Protein AF-A0A920USQ5-F1 (afdb_monomer_lite)

Sequence (140 aa):
MRGPRAPLIVVTMRSSASGEVAPLARLGAATGGTVGQGSHGGGSSAELHNTLIVRGPSFKSDYRSKIPSGNIDIAPTILHLFDIPVPGHFDGRVLTEALQHTDIETVNNSHSLMYESRKSKTGAVTKAQYLHAEYMCQFG

Secondary structure (DSSP, 8-state):
--STT--S----PPP----SPTTSS---TTTTPPTTS-------HHHH-------STTB-TT----S---GGGHHHHHHHHTTPPPPTT------GGGB--------------------------EEEEETTEEEEE---

Structure (mmCIF, N/CA/C/O backbone):
data_AF-A0A920USQ5-F1
#
_entry.id   AF-A0A920USQ5-F1
#
loop_
_atom_site.group_PDB
_atom_site.id
_atom_site.type_symbol
_atom_site.label_atom_id
_atom_site.label_alt_id
_atom_site.label_comp_id
_atom_site.label_asym_id
_atom_site.label_entity_id
_atom_site.label_seq_id
_atom_site.pdbx_PDB_ins_code
_atom_site.Cartn_x
_atom_site.Cartn_y
_atom_site.Cartn_z
_atom_site.occupancy
_atom_site.B_iso_or_equiv
_atom_site.auth_seq_id
_atom_site.auth_comp_id
_atom_site.auth_asym_id
_atom_site.auth_atom_id
_atom_site.pdbx_PDB_model_num
ATOM 1 N N . MET A 1 1 ? -1.269 -12.336 -12.416 1.00 59.50 1 MET A N 1
ATOM 2 C CA . MET A 1 1 ? -1.884 -11.471 -13.446 1.00 59.50 1 MET A CA 1
ATOM 3 C C . MET A 1 1 ? -2.640 -12.353 -14.424 1.00 59.50 1 MET A C 1
ATOM 5 O O . MET A 1 1 ? -2.026 -13.215 -15.038 1.00 59.50 1 MET A O 1
ATOM 9 N N . ARG A 1 2 ? -3.961 -12.201 -14.525 1.00 73.00 2 ARG A N 1
ATOM 10 C CA . ARG A 1 2 ? -4.774 -12.817 -15.583 1.00 73.00 2 ARG A CA 1
ATOM 11 C C . ARG A 1 2 ? -5.716 -11.745 -16.111 1.00 73.00 2 ARG A C 1
ATOM 13 O O . ARG A 1 2 ? -6.226 -10.949 -15.333 1.00 73.00 2 ARG A O 1
ATOM 20 N N . GLY A 1 3 ? -5.903 -11.700 -17.419 1.00 86.12 3 GLY A N 1
ATOM 21 C CA . GLY A 1 3 ? -6.795 -10.745 -18.061 1.00 86.12 3 GLY A CA 1
ATOM 22 C C . GLY A 1 3 ? -6.453 -10.588 -19.538 1.00 86.12 3 GLY A C 1
ATOM 23 O O . GLY A 1 3 ? -5.327 -10.890 -19.930 1.00 86.12 3 GLY A O 1
ATOM 24 N N . PRO A 1 4 ? -7.387 -10.080 -20.355 1.00 92.19 4 PRO A N 1
ATOM 25 C CA . PRO A 1 4 ? -7.201 -9.956 -21.804 1.00 92.19 4 PRO A CA 1
ATOM 26 C C . PRO A 1 4 ? -6.044 -9.022 -22.195 1.00 92.19 4 PRO A C 1
ATOM 28 O O . PRO A 1 4 ? -5.585 -9.052 -23.329 1.00 92.19 4 PRO A O 1
ATOM 31 N N . ARG A 1 5 ? -5.565 -8.194 -21.256 1.00 91.75 5 ARG A N 1
ATOM 32 C CA . ARG A 1 5 ? -4.438 -7.266 -21.435 1.00 91.75 5 ARG A CA 1
ATOM 33 C C . ARG A 1 5 ? -3.180 -7.675 -20.662 1.00 91.75 5 ARG A C 1
ATOM 35 O O . ARG A 1 5 ? -2.235 -6.895 -20.599 1.00 91.75 5 ARG A O 1
ATOM 42 N N . ALA A 1 6 ? -3.176 -8.842 -20.014 1.00 91.50 6 ALA A N 1
ATOM 43 C CA . ALA A 1 6 ? -1.993 -9.310 -19.304 1.00 91.50 6 ALA A CA 1
ATOM 44 C C . ALA A 1 6 ? -0.903 -9.679 -20.329 1.00 91.50 6 ALA A C 1
ATOM 46 O O . ALA A 1 6 ? -1.201 -10.390 -21.291 1.00 91.50 6 ALA A O 1
ATOM 47 N N . PRO A 1 7 ? 0.343 -9.212 -20.154 1.00 88.38 7 PRO A N 1
ATOM 48 C CA . PRO A 1 7 ? 1.421 -9.568 -21.065 1.00 88.38 7 PRO A CA 1
ATOM 49 C C . PRO A 1 7 ? 1.764 -11.059 -20.940 1.00 88.38 7 PRO A C 1
ATOM 51 O O . PRO A 1 7 ? 1.676 -11.636 -19.856 1.00 88.38 7 PRO A O 1
ATOM 54 N N . LEU A 1 8 ? 2.202 -11.670 -22.044 1.00 91.56 8 LEU A N 1
ATOM 55 C CA . LEU A 1 8 ? 2.714 -13.047 -22.039 1.00 91.56 8 LEU A CA 1
ATOM 56 C C . LEU A 1 8 ? 4.069 -13.152 -21.330 1.00 91.56 8 LEU A C 1
ATOM 58 O O . LEU A 1 8 ? 4.368 -14.162 -20.701 1.00 91.56 8 LEU A O 1
ATOM 62 N N . ILE A 1 9 ? 4.886 -12.105 -21.437 1.00 89.81 9 ILE A N 1
ATOM 63 C CA . ILE A 1 9 ? 6.220 -12.027 -20.847 1.00 89.81 9 ILE A CA 1
ATOM 64 C C . ILE A 1 9 ? 6.335 -10.688 -20.124 1.00 89.81 9 ILE A C 1
ATOM 66 O O . ILE A 1 9 ? 6.016 -9.642 -20.687 1.00 89.81 9 ILE A O 1
ATOM 70 N N . VAL A 1 10 ? 6.812 -10.727 -18.883 1.00 86.31 10 VAL A N 1
ATOM 71 C CA . VAL A 1 10 ? 7.146 -9.540 -18.090 1.00 86.31 10 VAL A CA 1
ATOM 72 C C . VAL A 1 10 ? 8.646 -9.550 -17.839 1.00 86.31 10 VAL A C 1
ATOM 74 O O . VAL A 1 10 ? 9.188 -10.553 -17.382 1.00 86.31 10 VAL A O 1
ATOM 77 N N . VAL A 1 11 ? 9.310 -8.429 -18.116 1.00 83.94 11 VAL A N 1
ATOM 78 C CA . VAL A 1 11 ? 10.735 -8.230 -17.833 1.00 83.94 11 VAL A CA 1
ATOM 79 C C . VAL A 1 11 ? 10.870 -7.096 -16.828 1.00 83.94 11 VAL A C 1
ATOM 81 O O . VAL A 1 11 ? 10.272 -6.03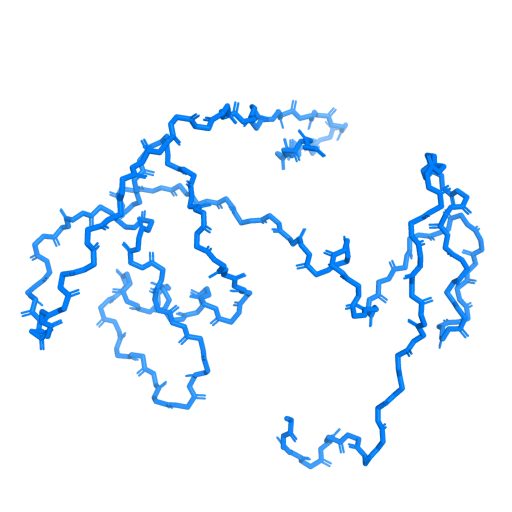7 -16.995 1.00 83.94 11 VAL A O 1
ATOM 84 N N . THR A 1 12 ? 11.673 -7.309 -15.789 1.00 79.31 12 THR A N 1
ATOM 85 C CA . THR A 1 12 ? 12.081 -6.253 -14.861 1.00 79.31 12 THR A CA 1
ATOM 86 C C . THR A 1 12 ? 13.600 -6.184 -14.832 1.00 79.31 12 THR A C 1
ATOM 88 O O . THR A 1 12 ? 14.277 -7.214 -14.829 1.00 79.31 12 THR A O 1
ATOM 91 N N . MET A 1 13 ? 14.144 -4.970 -14.864 1.00 77.88 13 MET A N 1
ATOM 92 C CA . MET A 1 13 ? 15.587 -4.769 -14.805 1.00 77.88 13 MET A CA 1
ATOM 93 C C . MET A 1 13 ? 16.064 -4.866 -13.360 1.00 77.88 13 MET A C 1
ATOM 95 O O . MET A 1 13 ? 15.366 -4.475 -12.422 1.00 77.88 13 MET A O 1
ATOM 99 N N . ARG A 1 14 ? 17.282 -5.379 -13.170 1.00 76.38 14 ARG A N 1
ATOM 100 C CA . ARG A 1 14 ? 17.918 -5.409 -11.852 1.00 76.38 14 ARG A CA 1
ATOM 101 C C . ARG A 1 14 ? 18.085 -3.974 -11.346 1.00 76.38 14 ARG A C 1
ATOM 103 O O . ARG A 1 14 ? 18.750 -3.170 -11.987 1.00 76.38 14 ARG A O 1
ATOM 110 N N . SER A 1 15 ? 17.545 -3.687 -10.165 1.00 70.81 15 SER A N 1
ATOM 111 C CA . SER A 1 15 ? 17.868 -2.472 -9.415 1.00 70.81 15 SER A CA 1
ATOM 112 C C . SER A 1 15 ? 18.926 -2.797 -8.364 1.00 70.81 15 SER A C 1
ATOM 114 O O . SER A 1 15 ? 18.775 -3.754 -7.608 1.00 70.81 15 SER A O 1
ATOM 116 N N . SER A 1 16 ? 19.955 -1.962 -8.264 1.00 68.25 16 SER A N 1
ATOM 117 C CA . SER A 1 16 ? 20.916 -1.943 -7.156 1.00 68.25 16 SER A CA 1
ATOM 118 C C . SER A 1 16 ? 20.873 -0.578 -6.476 1.00 68.25 16 SER A C 1
ATOM 120 O O . SER A 1 16 ? 20.733 0.441 -7.151 1.00 68.25 16 SER A O 1
ATOM 122 N N . ALA A 1 17 ? 20.970 -0.547 -5.147 1.00 64.75 17 ALA A N 1
ATOM 123 C CA . ALA A 1 17 ? 21.172 0.708 -4.431 1.00 64.75 17 ALA A CA 1
ATOM 124 C C . ALA A 1 17 ? 22.579 1.225 -4.759 1.00 64.75 17 ALA A C 1
ATOM 126 O O . ALA A 1 17 ? 23.549 0.497 -4.565 1.00 64.75 17 ALA A O 1
ATOM 127 N N . SER A 1 18 ? 22.691 2.444 -5.283 1.00 59.31 18 SER A N 1
ATOM 128 C CA . SER A 1 18 ? 23.992 3.052 -5.585 1.00 59.31 18 SER A CA 1
ATOM 129 C C . SER A 1 18 ? 24.677 3.633 -4.347 1.00 59.31 18 SER A C 1
ATOM 131 O O . SER A 1 18 ? 25.867 3.894 -4.402 1.00 59.31 18 SER A O 1
ATOM 133 N N . GLY A 1 19 ? 23.944 3.869 -3.250 1.00 56.91 19 GLY A N 1
ATOM 134 C CA . GLY A 1 19 ? 24.451 4.600 -2.077 1.00 56.91 19 GLY A CA 1
ATOM 135 C C . GLY A 1 19 ? 24.580 6.116 -2.291 1.00 56.91 19 GLY A C 1
ATOM 136 O O . GLY A 1 19 ? 24.742 6.853 -1.327 1.00 56.91 19 GLY A O 1
ATOM 137 N N . GLU A 1 20 ? 24.441 6.578 -3.534 1.00 54.81 20 GLU A N 1
ATOM 138 C CA . GLU A 1 20 ? 24.479 7.986 -3.928 1.00 54.81 20 GLU A CA 1
ATOM 139 C C . GLU A 1 20 ? 23.139 8.688 -3.666 1.00 54.81 20 GLU A C 1
ATOM 141 O O . GLU A 1 20 ? 22.066 8.136 -3.935 1.00 54.81 20 GLU A O 1
ATOM 146 N N . VAL A 1 21 ? 23.195 9.936 -3.191 1.00 51.09 21 VAL A N 1
ATOM 147 C CA . VAL A 1 21 ? 22.019 10.813 -3.071 1.00 51.09 21 VAL A CA 1
ATOM 148 C C . VAL A 1 21 ? 21.409 11.073 -4.457 1.00 51.09 21 VAL A C 1
ATOM 150 O O . VAL A 1 21 ? 22.112 11.398 -5.414 1.00 51.09 21 VAL A O 1
ATOM 153 N N . ALA A 1 22 ? 20.084 10.931 -4.580 1.00 50.88 22 ALA A N 1
ATOM 154 C CA . ALA A 1 22 ? 19.346 11.328 -5.785 1.00 50.88 22 ALA A CA 1
ATOM 155 C C . ALA A 1 22 ? 19.664 12.806 -6.125 1.00 50.88 22 ALA A C 1
ATOM 157 O O . ALA A 1 22 ? 19.720 13.618 -5.201 1.00 50.88 22 ALA A O 1
ATOM 158 N N . PRO A 1 23 ? 19.919 13.169 -7.403 1.00 45.03 23 PRO A N 1
ATOM 159 C CA . PRO A 1 23 ? 19.177 12.717 -8.584 1.00 45.03 23 PRO A CA 1
ATOM 160 C C . PRO A 1 23 ? 19.973 11.845 -9.574 1.00 45.03 23 PRO A C 1
ATOM 162 O O . PRO A 1 23 ? 19.455 11.505 -10.634 1.00 45.03 23 PRO A O 1
ATOM 165 N N . LEU A 1 24 ? 21.218 11.465 -9.262 1.00 44.41 24 LEU A N 1
ATOM 166 C CA . LEU A 1 24 ? 22.069 10.687 -10.183 1.00 44.41 24 LEU A CA 1
ATOM 167 C C . LEU A 1 24 ? 21.795 9.169 -10.164 1.00 44.41 24 LEU A C 1
ATOM 169 O O . LEU A 1 24 ? 22.370 8.414 -10.946 1.00 44.41 24 LEU A O 1
ATOM 173 N N . ALA A 1 25 ? 20.890 8.700 -9.307 1.00 48.38 25 ALA A N 1
ATOM 174 C CA . ALA A 1 25 ? 20.633 7.284 -9.087 1.00 48.38 25 ALA A CA 1
ATOM 175 C C . ALA A 1 25 ? 19.348 6.810 -9.790 1.00 48.38 25 ALA A C 1
ATOM 177 O O . ALA A 1 25 ? 18.290 6.770 -9.164 1.00 48.38 25 ALA A O 1
ATOM 178 N N . ARG A 1 26 ? 19.475 6.438 -11.077 1.00 51.16 26 ARG A N 1
ATOM 179 C CA . ARG A 1 26 ? 18.746 5.379 -11.828 1.00 51.16 26 ARG A CA 1
ATOM 180 C C . ARG A 1 26 ? 18.525 5.799 -13.283 1.00 51.16 26 ARG A C 1
ATOM 182 O O . ARG A 1 26 ? 17.608 6.547 -13.598 1.00 51.16 26 ARG A O 1
ATOM 189 N N . LEU A 1 27 ? 19.329 5.251 -14.193 1.00 52.16 27 LEU A N 1
ATOM 190 C CA . LEU A 1 27 ? 18.990 5.253 -15.613 1.00 52.16 27 LEU A CA 1
ATOM 191 C C . LEU A 1 27 ? 17.829 4.265 -15.807 1.00 52.16 27 LEU A C 1
ATOM 193 O O . LEU A 1 27 ? 18.001 3.056 -15.641 1.00 52.16 27 LEU A O 1
ATOM 197 N N . GLY A 1 28 ? 16.632 4.770 -16.105 1.00 55.56 28 GLY A N 1
ATOM 198 C CA . GLY A 1 28 ? 15.478 3.940 -16.441 1.00 55.56 28 GLY A CA 1
ATOM 199 C C . GLY A 1 28 ? 15.683 3.272 -17.798 1.00 55.56 28 GLY A C 1
ATOM 200 O O . GLY A 1 28 ? 15.214 3.779 -18.811 1.00 55.56 28 GLY A O 1
ATOM 201 N N . ALA A 1 29 ? 16.377 2.130 -17.831 1.00 59.41 29 ALA A N 1
ATOM 202 C CA . ALA A 1 29 ? 16.674 1.410 -19.076 1.00 59.41 29 ALA A CA 1
ATOM 203 C C . ALA A 1 29 ? 15.410 0.976 -19.844 1.00 59.41 29 ALA A C 1
ATOM 205 O O . ALA A 1 29 ? 15.469 0.732 -21.044 1.00 59.41 29 ALA A O 1
ATOM 206 N N . ALA A 1 30 ? 14.270 0.874 -19.154 1.00 61.72 30 ALA A N 1
ATOM 207 C CA . ALA A 1 30 ? 13.025 0.363 -19.715 1.00 61.72 30 ALA A CA 1
ATOM 208 C C . ALA A 1 30 ? 12.093 1.440 -20.302 1.00 61.72 30 ALA A C 1
ATOM 210 O O . ALA A 1 30 ? 11.207 1.092 -21.075 1.00 61.72 30 ALA A O 1
ATOM 211 N N . THR A 1 31 ? 12.242 2.720 -19.936 1.00 60.88 31 THR A N 1
ATOM 212 C CA . THR A 1 31 ? 11.194 3.737 -20.179 1.00 60.88 31 THR A CA 1
ATOM 213 C C . THR A 1 31 ? 11.648 4.959 -20.976 1.00 60.88 31 THR A C 1
ATOM 215 O O . THR A 1 31 ? 10.878 5.902 -21.117 1.00 60.88 31 THR A O 1
ATOM 218 N N . GLY A 1 32 ? 12.864 4.965 -21.535 1.00 64.50 32 GLY A N 1
ATOM 219 C CA . GLY A 1 32 ? 13.343 6.082 -22.365 1.00 64.50 32 GLY A CA 1
ATOM 220 C C . GLY A 1 32 ? 13.391 7.432 -21.630 1.00 64.50 32 GLY A C 1
ATOM 221 O O . GLY A 1 32 ? 13.351 8.479 -22.270 1.00 64.50 32 GLY A O 1
ATOM 222 N N . GLY A 1 33 ? 13.429 7.410 -20.292 1.00 66.62 33 GLY A N 1
ATOM 223 C CA . GLY A 1 33 ? 13.422 8.608 -19.456 1.00 66.62 33 GLY A CA 1
ATOM 224 C C . GLY A 1 33 ? 14.703 9.433 -19.590 1.00 66.62 33 GLY A C 1
ATOM 225 O O . GLY A 1 33 ? 15.776 8.911 -19.898 1.00 66.62 33 GLY A O 1
ATOM 226 N N . THR A 1 34 ? 14.597 10.734 -19.332 1.00 67.25 34 THR A N 1
ATOM 227 C CA . THR A 1 34 ? 15.741 11.650 -19.310 1.00 67.25 34 THR A CA 1
ATOM 228 C C . THR A 1 34 ? 16.451 11.610 -17.956 1.00 67.25 34 THR A C 1
ATOM 230 O O . THR A 1 34 ? 15.828 11.477 -16.901 1.00 67.25 34 THR A O 1
ATOM 233 N N . VAL A 1 35 ? 17.782 11.720 -17.972 1.00 67.88 35 VAL A N 1
ATOM 234 C CA . VAL A 1 35 ? 18.593 11.754 -16.745 1.00 67.88 35 VAL A CA 1
ATOM 235 C C . VAL A 1 35 ? 18.183 12.947 -15.878 1.00 67.88 35 VAL A C 1
ATOM 237 O O . VAL A 1 35 ? 17.965 14.047 -16.383 1.00 67.88 35 VAL A O 1
ATOM 240 N N . GLY A 1 36 ? 18.086 12.721 -14.567 1.00 67.88 36 GLY A N 1
ATOM 241 C CA . GLY A 1 36 ? 17.667 13.733 -13.596 1.00 67.88 36 GLY A CA 1
ATOM 242 C C . GLY A 1 36 ? 16.151 13.853 -13.422 1.00 67.88 36 GLY A C 1
ATOM 243 O O . GLY A 1 36 ? 15.711 14.615 -12.565 1.00 67.88 36 GLY A O 1
ATOM 244 N N . GLN A 1 37 ? 15.353 13.095 -14.182 1.00 70.44 37 GLN A N 1
ATOM 245 C CA . GLN A 1 37 ? 13.919 12.948 -13.934 1.00 70.44 37 GLN A CA 1
ATOM 246 C C . GLN A 1 37 ? 13.628 11.718 -13.075 1.00 70.44 37 GLN A C 1
ATOM 248 O O . GLN A 1 37 ? 14.336 10.710 -13.126 1.00 70.44 37 GLN A O 1
ATOM 253 N N . GLY A 1 38 ? 12.560 11.799 -12.282 1.00 71.62 38 GLY A N 1
ATOM 254 C CA . GLY A 1 38 ? 12.059 10.653 -11.533 1.00 71.62 38 GLY A CA 1
ATOM 255 C C . GLY A 1 38 ? 11.539 9.562 -12.472 1.00 71.62 38 GLY A C 1
ATOM 256 O O . GLY A 1 38 ? 10.911 9.848 -13.489 1.00 71.62 38 GLY A O 1
ATOM 257 N N . SER A 1 39 ? 11.771 8.303 -12.110 1.00 74.38 39 SER A N 1
ATOM 258 C CA . SER A 1 39 ? 11.212 7.133 -12.791 1.00 74.38 39 SER A CA 1
ATOM 259 C C . SER A 1 39 ? 10.661 6.157 -11.755 1.00 74.38 39 SER A C 1
ATOM 261 O O . SER A 1 39 ? 11.138 6.122 -10.621 1.00 74.38 39 SER A O 1
ATOM 263 N N . HIS A 1 40 ? 9.674 5.355 -12.151 1.00 79.50 40 HIS A N 1
ATOM 264 C CA . HIS A 1 40 ? 9.075 4.309 -11.322 1.00 79.50 40 HIS A CA 1
ATOM 265 C C . HIS A 1 40 ? 8.589 3.138 -12.204 1.00 79.50 40 HIS A C 1
ATOM 267 O O . HIS A 1 40 ? 8.762 3.174 -13.424 1.00 79.50 40 HIS A O 1
ATOM 273 N N . GLY A 1 41 ? 7.987 2.104 -11.610 1.00 77.75 41 GLY A N 1
ATOM 274 C CA . GLY A 1 41 ? 7.522 0.892 -12.297 1.00 77.75 41 GLY A CA 1
ATOM 275 C C . GLY A 1 41 ? 8.484 -0.300 -12.222 1.00 77.75 41 GLY A C 1
ATOM 276 O O . GLY A 1 41 ? 8.197 -1.358 -12.783 1.00 77.75 41 GLY A O 1
ATOM 277 N N . GLY A 1 42 ? 9.614 -0.158 -11.529 1.00 79.38 42 GLY A N 1
ATOM 278 C CA . GLY A 1 42 ? 10.509 -1.256 -11.191 1.00 79.38 42 GLY A CA 1
ATOM 279 C C . GLY A 1 42 ? 9.985 -2.102 -10.026 1.00 79.38 42 GLY A C 1
ATOM 280 O O . GLY A 1 42 ? 9.200 -1.656 -9.193 1.00 79.38 42 GLY A O 1
ATOM 281 N N . GLY A 1 43 ? 10.452 -3.350 -9.944 1.00 78.56 43 GLY A N 1
ATOM 282 C CA . GLY A 1 43 ? 10.072 -4.296 -8.885 1.00 78.56 43 GLY A CA 1
ATOM 283 C C . GLY A 1 43 ? 10.948 -4.233 -7.630 1.00 78.56 43 GLY A C 1
ATOM 284 O O . GLY A 1 43 ? 10.989 -5.195 -6.867 1.00 78.56 43 GLY A O 1
ATOM 285 N N . SER A 1 44 ? 11.727 -3.163 -7.439 1.00 79.81 44 SER A N 1
ATOM 286 C CA . SER A 1 44 ? 12.674 -3.079 -6.322 1.00 79.81 44 SER A CA 1
ATOM 287 C C . SER A 1 44 ? 11.974 -2.743 -5.004 1.00 79.81 44 SER A C 1
ATOM 289 O O . SER A 1 44 ? 10.993 -2.004 -4.991 1.00 79.81 44 SER A O 1
ATOM 291 N N . SER A 1 45 ? 12.506 -3.217 -3.869 1.00 78.19 45 SER A N 1
ATOM 292 C CA . SER A 1 45 ? 11.939 -2.866 -2.556 1.00 78.19 45 SER A CA 1
ATOM 293 C C . SER A 1 45 ? 11.931 -1.355 -2.323 1.00 78.19 45 SER A C 1
ATOM 295 O O . SER A 1 45 ? 10.999 -0.857 -1.718 1.00 78.19 45 SER A O 1
ATOM 297 N N . ALA A 1 46 ? 12.932 -0.621 -2.814 1.00 76.44 46 ALA A N 1
ATOM 298 C CA . ALA A 1 46 ? 12.982 0.834 -2.678 1.00 76.44 46 ALA A CA 1
ATOM 299 C C . ALA A 1 46 ? 11.873 1.552 -3.469 1.00 76.44 46 ALA A C 1
ATOM 301 O O . ALA A 1 46 ? 11.504 2.663 -3.119 1.00 76.44 46 ALA A O 1
ATOM 302 N N . GLU A 1 47 ? 11.365 0.931 -4.533 1.00 79.88 47 GLU A N 1
ATOM 303 C CA . GLU A 1 47 ? 10.262 1.460 -5.336 1.00 79.88 47 GLU A CA 1
ATOM 304 C C . GLU A 1 47 ? 8.897 1.030 -4.793 1.00 79.88 47 GLU A C 1
ATOM 306 O O . GLU A 1 47 ? 7.955 1.809 -4.795 1.00 79.88 47 GLU A O 1
ATOM 311 N N . LEU A 1 48 ? 8.776 -0.205 -4.308 1.00 84.56 48 LEU A N 1
ATOM 312 C CA . LEU A 1 48 ? 7.503 -0.736 -3.817 1.00 84.56 48 LEU A CA 1
ATOM 313 C C . LEU A 1 48 ? 7.170 -0.293 -2.381 1.00 84.56 48 LEU A C 1
ATOM 315 O O . LEU A 1 48 ? 6.014 -0.396 -1.967 1.00 84.56 48 LEU A O 1
ATOM 319 N N . HIS A 1 49 ? 8.158 0.177 -1.610 1.00 86.44 49 HIS A N 1
ATOM 320 C CA . HIS A 1 49 ? 7.983 0.582 -0.212 1.00 86.44 49 HIS A CA 1
ATOM 321 C C . HIS A 1 49 ? 7.336 1.969 -0.097 1.00 86.44 49 HIS A C 1
ATOM 323 O O . HIS A 1 49 ? 7.993 2.978 0.154 1.00 86.44 49 HIS A O 1
ATOM 329 N N . ASN A 1 50 ? 6.020 1.999 -0.290 1.00 87.19 50 ASN A N 1
ATOM 330 C CA . ASN A 1 50 ? 5.199 3.197 -0.163 1.00 87.19 50 ASN A CA 1
ATOM 331 C C . ASN A 1 50 ? 4.820 3.489 1.295 1.00 87.19 50 ASN A C 1
ATOM 333 O O . ASN A 1 50 ? 4.850 2.615 2.160 1.00 87.19 50 ASN A O 1
ATOM 337 N N . THR A 1 51 ? 4.417 4.733 1.554 1.00 90.12 51 THR A N 1
ATOM 338 C CA . THR A 1 51 ? 3.922 5.171 2.864 1.00 90.12 51 THR A CA 1
ATOM 339 C C . THR A 1 51 ? 2.401 5.305 2.832 1.00 90.12 51 THR A C 1
ATOM 341 O O . THR A 1 51 ? 1.865 6.034 2.001 1.00 90.12 51 THR A O 1
ATOM 344 N N . LEU A 1 52 ? 1.711 4.649 3.769 1.00 92.94 52 LEU A N 1
ATOM 345 C CA . LEU A 1 52 ? 0.289 4.856 4.045 1.00 92.94 52 LEU A CA 1
ATOM 346 C C . LEU A 1 52 ? 0.140 5.554 5.401 1.00 92.94 52 LEU A C 1
ATOM 348 O O . LEU A 1 52 ? 0.607 5.044 6.418 1.00 92.94 52 LEU A O 1
ATOM 352 N N . ILE A 1 53 ? -0.532 6.705 5.416 1.00 93.94 53 ILE A N 1
ATOM 353 C CA . ILE A 1 53 ? -0.895 7.432 6.637 1.00 93.94 53 ILE A CA 1
ATOM 354 C C . ILE A 1 53 ? -2.416 7.497 6.696 1.00 93.94 53 ILE A C 1
ATOM 356 O O . ILE A 1 53 ? -3.061 7.949 5.753 1.00 93.94 53 ILE A O 1
ATOM 360 N N . VAL A 1 54 ? -2.979 7.061 7.818 1.00 91.19 54 VAL A N 1
ATOM 361 C CA . VAL A 1 54 ? -4.421 7.081 8.075 1.00 91.19 54 VAL A CA 1
ATOM 362 C C . VAL A 1 54 ? -4.704 7.871 9.345 1.00 91.19 54 VAL A C 1
ATOM 364 O O . VAL A 1 54 ? -3.924 7.845 10.298 1.00 91.19 54 VAL A O 1
ATOM 367 N N . ARG A 1 55 ? -5.820 8.601 9.359 1.00 92.00 55 ARG A N 1
ATOM 368 C CA . ARG A 1 55 ? -6.273 9.364 10.524 1.00 92.00 55 ARG A CA 1
ATOM 369 C C . ARG A 1 55 ? -7.791 9.417 10.545 1.00 92.00 55 ARG A C 1
ATOM 371 O O . ARG A 1 55 ? -8.410 9.817 9.566 1.00 92.00 55 ARG A O 1
ATOM 378 N N . GLY A 1 56 ? -8.374 9.068 11.682 1.00 90.44 56 GLY A N 1
ATOM 379 C CA . GLY A 1 56 ? -9.815 9.106 11.893 1.00 90.44 56 GLY A CA 1
ATOM 380 C C . GLY A 1 56 ? -10.207 8.376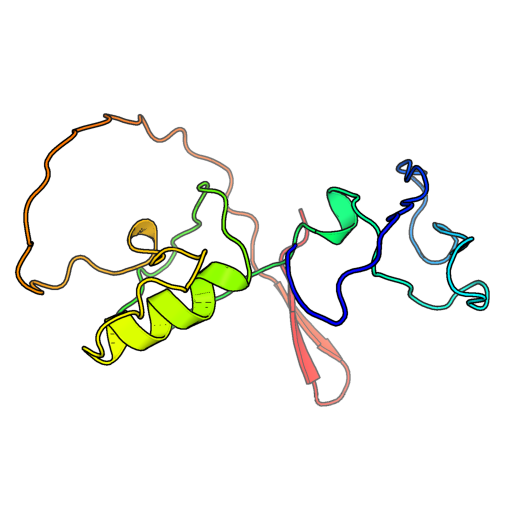 13.176 1.00 90.44 56 GLY A C 1
ATOM 381 O O . GLY A 1 56 ? -9.360 7.704 13.765 1.00 90.44 56 GLY A O 1
ATOM 382 N N . PRO A 1 57 ? -11.473 8.494 13.605 1.00 91.88 57 PRO A N 1
ATOM 383 C CA . PRO A 1 57 ? -11.962 7.880 14.840 1.00 91.88 57 PRO A CA 1
ATOM 384 C C . PRO A 1 57 ? -11.902 6.347 14.817 1.00 91.88 57 PRO A C 1
ATOM 386 O O . PRO A 1 57 ? -11.805 5.736 15.868 1.00 91.88 57 PRO A O 1
ATOM 389 N N . SER A 1 58 ? -11.906 5.723 13.638 1.00 94.12 58 SER A N 1
ATOM 390 C CA . SER A 1 58 ? -11.830 4.264 13.498 1.00 94.12 58 SER A CA 1
ATOM 391 C C . SER A 1 58 ? -10.402 3.712 13.545 1.00 94.12 58 SER A C 1
ATOM 393 O O . SER A 1 58 ? -10.222 2.501 13.627 1.00 94.12 58 SER A O 1
ATOM 395 N N . PHE A 1 59 ? -9.371 4.563 13.482 1.00 95.31 59 PHE A N 1
ATOM 396 C CA . PHE A 1 59 ? -7.965 4.144 13.444 1.00 95.31 59 PHE A CA 1
ATOM 397 C C . PHE A 1 59 ? -7.270 4.390 14.780 1.00 95.31 59 PHE A C 1
ATOM 399 O O . PHE A 1 59 ? -7.543 5.381 15.459 1.00 95.31 59 PHE A O 1
ATOM 406 N N . LYS A 1 60 ? -6.343 3.506 15.157 1.00 94.00 60 LYS A N 1
ATOM 407 C CA . LYS A 1 60 ? -5.496 3.696 16.342 1.00 94.00 60 LYS A CA 1
ATOM 408 C C . LYS A 1 60 ? -4.651 4.964 16.191 1.00 94.00 60 LYS A C 1
ATOM 410 O O . LYS A 1 60 ? -4.042 5.194 15.147 1.00 94.00 60 LYS A O 1
ATOM 415 N N . SER A 1 61 ? -4.574 5.765 17.249 1.00 90.81 61 SER A N 1
ATOM 416 C CA . SER A 1 61 ? -3.642 6.893 17.337 1.00 90.81 61 SER A CA 1
ATOM 417 C C . SER A 1 61 ? -2.233 6.420 17.694 1.00 90.81 61 SER A C 1
ATOM 419 O O . SER A 1 61 ? -2.090 5.452 18.435 1.00 90.81 61 SER A O 1
ATOM 421 N N . ASP A 1 62 ? -1.209 7.131 17.211 1.00 89.56 62 ASP A N 1
ATOM 422 C CA . ASP A 1 62 ? 0.213 6.856 17.500 1.00 89.56 62 ASP A CA 1
ATOM 423 C C . ASP A 1 62 ? 0.625 5.388 17.260 1.00 89.56 62 ASP A C 1
ATOM 425 O O . ASP A 1 62 ? 1.409 4.782 17.989 1.00 89.56 62 ASP A O 1
ATOM 429 N N . TYR A 1 63 ? 0.048 4.783 16.219 1.00 91.19 63 TYR A N 1
ATOM 430 C CA . TYR A 1 63 ? 0.284 3.393 15.864 1.00 91.19 63 TYR A CA 1
ATOM 431 C C . TYR A 1 63 ? 1.036 3.287 14.539 1.00 91.19 63 TYR A C 1
ATOM 433 O O . TYR A 1 63 ? 0.616 3.828 13.517 1.00 91.19 63 TYR A O 1
ATOM 441 N N . ARG A 1 64 ? 2.134 2.525 14.546 1.00 92.25 64 ARG A N 1
ATOM 442 C CA . ARG A 1 64 ? 2.884 2.149 13.343 1.00 92.25 64 ARG A CA 1
ATOM 443 C C . ARG A 1 64 ? 2.796 0.641 13.146 1.00 92.25 64 ARG A C 1
ATOM 445 O O . ARG A 1 64 ? 3.383 -0.117 13.922 1.00 92.25 64 ARG A O 1
ATOM 452 N N . SER A 1 65 ? 2.094 0.211 12.098 1.00 92.38 65 SER A N 1
ATOM 453 C CA . SER A 1 65 ? 2.054 -1.205 11.728 1.00 92.38 65 SER A CA 1
ATOM 454 C C . SER A 1 65 ? 3.437 -1.677 11.275 1.00 92.38 65 SER A C 1
ATOM 456 O O . SER A 1 65 ? 4.141 -0.980 10.544 1.00 92.38 65 SER A O 1
ATOM 458 N N . LYS A 1 66 ? 3.826 -2.873 11.722 1.00 91.81 66 LYS A N 1
ATOM 459 C CA . LYS A 1 66 ? 4.984 -3.619 11.200 1.00 91.81 66 LYS A CA 1
ATOM 460 C C . LYS A 1 66 ? 4.557 -4.735 10.241 1.00 91.81 66 LYS A C 1
ATOM 462 O O . LYS A 1 66 ? 5.413 -5.458 9.738 1.00 91.81 66 LYS A O 1
ATOM 467 N N . ILE A 1 67 ? 3.251 -4.907 10.031 1.00 93.69 67 ILE A N 1
ATOM 468 C CA . ILE A 1 67 ? 2.707 -5.930 9.144 1.00 93.69 67 ILE A CA 1
ATOM 469 C C . ILE A 1 67 ? 2.791 -5.398 7.708 1.00 93.69 67 ILE A C 1
ATOM 471 O O . ILE A 1 67 ? 2.372 -4.261 7.466 1.00 93.69 67 ILE A O 1
ATOM 475 N N . PRO A 1 68 ? 3.325 -6.179 6.751 1.00 92.31 68 PRO A N 1
ATOM 476 C CA . PRO A 1 68 ? 3.289 -5.802 5.347 1.00 92.31 68 PRO A CA 1
ATOM 477 C C . PRO A 1 68 ? 1.860 -5.485 4.890 1.00 92.31 68 PRO A C 1
ATOM 479 O O . PRO A 1 68 ? 0.906 -6.206 5.204 1.00 92.31 68 PRO A O 1
ATOM 482 N N . SER A 1 69 ? 1.735 -4.391 4.149 1.00 94.25 69 SER A N 1
ATOM 483 C CA . SER A 1 69 ? 0.499 -3.943 3.514 1.00 94.25 69 SER A CA 1
ATOM 484 C C . SER A 1 69 ? 0.808 -3.424 2.114 1.00 94.25 69 SER A C 1
ATOM 486 O O . SER A 1 69 ? 1.959 -3.100 1.799 1.00 94.25 69 SER A O 1
ATOM 488 N N . GLY A 1 70 ? -0.213 -3.368 1.268 1.00 93.94 70 GLY A N 1
ATOM 489 C CA . GLY A 1 70 ? -0.129 -2.803 -0.071 1.00 93.94 70 GLY A CA 1
ATOM 490 C C . GLY A 1 70 ? -1.366 -1.989 -0.428 1.00 93.94 70 GLY A C 1
ATOM 491 O O . GLY A 1 70 ? -2.388 -2.033 0.251 1.00 93.94 70 GLY A O 1
ATOM 492 N N . ASN A 1 71 ? -1.304 -1.272 -1.552 1.00 95.56 71 ASN A N 1
ATOM 493 C CA . ASN A 1 71 ? -2.429 -0.461 -2.034 1.00 95.56 71 ASN A CA 1
ATOM 494 C C . ASN A 1 71 ? -3.713 -1.285 -2.242 1.00 95.56 71 ASN A C 1
ATOM 496 O O . ASN A 1 71 ? -4.811 -0.746 -2.142 1.00 95.56 71 ASN A O 1
ATOM 500 N N . ILE A 1 72 ? -3.575 -2.592 -2.495 1.00 96.06 72 ILE A N 1
ATOM 501 C CA . ILE A 1 72 ? -4.698 -3.526 -2.630 1.00 96.06 72 ILE A CA 1
ATOM 502 C C . ILE A 1 72 ? -5.535 -3.647 -1.347 1.00 96.06 72 ILE A C 1
ATOM 504 O O . ILE A 1 72 ? -6.717 -3.960 -1.438 1.00 96.06 72 ILE A O 1
ATOM 508 N N . ASP A 1 73 ? -4.960 -3.352 -0.177 1.00 97.00 73 ASP A N 1
ATOM 509 C CA . ASP A 1 73 ? -5.620 -3.459 1.131 1.00 97.00 73 ASP A CA 1
ATOM 510 C C . ASP A 1 73 ? -6.483 -2.227 1.461 1.00 97.00 73 ASP A C 1
ATOM 512 O O . ASP A 1 73 ? -7.341 -2.265 2.348 1.00 97.00 73 ASP A O 1
ATOM 516 N N . ILE A 1 74 ? -6.293 -1.120 0.730 1.00 97.00 74 ILE A N 1
ATOM 517 C CA . ILE A 1 74 ? -6.995 0.147 0.977 1.00 97.00 74 ILE A CA 1
ATOM 518 C C . ILE A 1 74 ? -8.495 -0.016 0.724 1.00 97.00 74 ILE A C 1
ATOM 520 O O . ILE A 1 74 ? -9.305 0.334 1.580 1.00 97.00 74 ILE A O 1
ATOM 524 N N . ALA A 1 75 ? -8.876 -0.567 -0.431 1.00 97.62 75 ALA A N 1
ATOM 525 C CA . ALA A 1 75 ? -10.282 -0.697 -0.795 1.00 97.62 75 ALA A CA 1
ATOM 526 C C . ALA A 1 75 ? -11.062 -1.651 0.140 1.00 97.62 75 ALA A C 1
ATOM 528 O O . ALA A 1 75 ? -12.092 -1.215 0.654 1.00 97.62 75 ALA A O 1
ATOM 529 N N . PRO A 1 76 ? -10.582 -2.877 0.460 1.00 97.62 76 PRO A N 1
ATOM 530 C CA . PRO A 1 76 ? -11.195 -3.716 1.493 1.00 97.62 76 PRO A CA 1
ATOM 531 C C . PRO A 1 76 ? -11.365 -2.997 2.834 1.00 97.62 76 PRO A C 1
ATOM 533 O O . PRO A 1 76 ? -12.419 -3.094 3.457 1.00 97.62 76 PRO A O 1
ATOM 536 N N . THR A 1 77 ? -10.347 -2.247 3.270 1.00 96.69 77 THR A N 1
ATOM 537 C CA . THR A 1 77 ? -10.388 -1.523 4.548 1.00 96.69 77 THR A CA 1
ATOM 538 C C . THR A 1 77 ? -11.450 -0.427 4.546 1.00 96.69 77 THR A C 1
ATOM 540 O O . THR A 1 77 ? -12.192 -0.301 5.515 1.00 96.69 77 THR A O 1
ATOM 543 N N . ILE A 1 78 ? -11.568 0.341 3.460 1.00 96.56 78 ILE A N 1
ATOM 544 C CA . ILE A 1 78 ? -12.596 1.382 3.331 1.00 96.56 78 ILE A CA 1
ATOM 545 C C . ILE A 1 78 ? -13.997 0.765 3.333 1.00 96.56 78 ILE A C 1
ATOM 547 O O . ILE A 1 78 ? -14.856 1.242 4.066 1.00 96.56 78 ILE A O 1
ATOM 551 N N . LEU A 1 79 ? -14.229 -0.299 2.558 1.00 97.00 79 LEU A N 1
ATOM 552 C CA . LEU A 1 79 ? -15.530 -0.976 2.528 1.00 97.00 79 LEU A CA 1
ATOM 553 C C . LEU A 1 79 ? -15.930 -1.482 3.918 1.00 97.00 79 LEU A C 1
ATOM 555 O O . LEU A 1 79 ? -17.052 -1.239 4.350 1.00 97.00 79 LEU A O 1
ATOM 559 N N . HIS A 1 80 ? -14.987 -2.082 4.645 1.00 95.44 80 HIS A N 1
ATOM 560 C CA . HIS A 1 80 ? -15.203 -2.519 6.021 1.00 95.44 80 HIS A CA 1
ATOM 561 C C . HIS A 1 80 ? -15.594 -1.363 6.959 1.00 95.44 80 HIS A C 1
ATOM 563 O O . HIS A 1 80 ? -16.502 -1.520 7.767 1.00 95.44 80 HIS A O 1
ATOM 569 N N . LEU A 1 81 ? -14.971 -0.185 6.829 1.00 95.00 81 LEU A N 1
ATOM 570 C CA . LEU A 1 81 ? -15.325 0.998 7.630 1.00 95.00 81 LEU A CA 1
ATOM 571 C C . LEU A 1 81 ? -16.739 1.528 7.354 1.00 95.00 81 LEU A C 1
ATOM 573 O O . LEU A 1 81 ? -17.327 2.159 8.228 1.00 95.00 81 LEU A O 1
ATOM 577 N N . PHE A 1 82 ? -17.262 1.302 6.148 1.00 95.38 82 PHE A N 1
ATOM 578 C CA . PHE A 1 82 ? -18.615 1.694 5.749 1.00 95.38 82 PHE A CA 1
ATOM 579 C C . PHE A 1 82 ? -19.655 0.584 5.948 1.00 95.38 82 PHE A C 1
ATOM 581 O O . PHE A 1 82 ? -20.791 0.758 5.516 1.00 95.38 82 PHE A O 1
ATOM 588 N N . ASP A 1 83 ? -19.277 -0.537 6.571 1.00 94.62 83 ASP A N 1
ATOM 589 C CA . ASP A 1 83 ? -20.128 -1.725 6.719 1.00 94.62 83 ASP A CA 1
ATOM 590 C C . ASP A 1 83 ? -20.657 -2.259 5.369 1.00 94.62 83 ASP A C 1
ATOM 592 O O . ASP A 1 83 ? -21.786 -2.725 5.224 1.00 94.62 83 ASP A O 1
ATOM 596 N N . ILE A 1 84 ? -19.821 -2.162 4.329 1.00 96.00 84 ILE A N 1
ATOM 597 C CA . ILE A 1 84 ? -20.110 -2.685 2.993 1.00 96.00 84 ILE A CA 1
ATOM 598 C C . ILE A 1 84 ? -19.369 -4.018 2.823 1.00 96.00 84 ILE A C 1
ATOM 600 O O . ILE A 1 84 ? -18.152 -4.070 3.039 1.00 96.00 84 ILE A O 1
ATOM 604 N N . PRO A 1 85 ? -20.045 -5.096 2.376 1.00 94.56 85 PRO A N 1
ATOM 605 C CA . PRO A 1 85 ? -19.393 -6.376 2.130 1.00 94.56 85 PRO A CA 1
ATOM 606 C C . PRO A 1 85 ? -18.227 -6.256 1.144 1.00 94.56 85 PRO A C 1
ATOM 608 O O . PRO A 1 85 ? -18.378 -5.736 0.036 1.00 94.56 85 PRO A O 1
ATOM 611 N N . VAL A 1 86 ? -17.063 -6.785 1.527 1.00 94.94 86 VAL A N 1
ATOM 612 C CA . VAL A 1 86 ? -15.892 -6.847 0.644 1.00 94.94 86 VAL A CA 1
ATOM 613 C C . VAL A 1 86 ? -16.116 -7.942 -0.405 1.00 94.94 86 VAL A C 1
ATOM 615 O O . VAL A 1 86 ? -16.334 -9.099 -0.037 1.00 94.94 86 VAL A O 1
ATOM 618 N N . PRO A 1 87 ? -16.047 -7.633 -1.712 1.00 95.44 87 PRO A N 1
ATOM 619 C CA . PRO A 1 87 ? -16.202 -8.650 -2.743 1.00 95.44 87 PRO A CA 1
ATOM 620 C C . PRO A 1 87 ? -15.082 -9.696 -2.691 1.00 95.44 87 PRO A C 1
ATOM 622 O O . PRO A 1 87 ? -13.905 -9.350 -2.644 1.00 95.44 87 PRO A O 1
ATOM 625 N N . GLY A 1 88 ? -15.426 -10.980 -2.816 1.00 94.00 88 GLY A N 1
ATOM 626 C CA . GLY A 1 88 ? -14.449 -12.081 -2.749 1.00 94.00 88 GLY A CA 1
ATOM 627 C C . GLY A 1 88 ? -13.418 -12.132 -3.888 1.00 94.00 88 GLY A C 1
ATOM 628 O O . GLY A 1 88 ? -12.527 -12.971 -3.860 1.00 94.00 88 GLY A O 1
ATOM 629 N N . HIS A 1 89 ? -13.535 -11.263 -4.897 1.00 92.94 89 HIS A N 1
ATOM 630 C CA . HIS A 1 89 ? -12.551 -11.128 -5.976 1.00 92.94 89 HIS A CA 1
ATOM 631 C C . HIS A 1 89 ? -11.458 -10.090 -5.675 1.00 92.94 89 HIS A C 1
ATOM 633 O O . HIS A 1 89 ? -10.602 -9.849 -6.524 1.00 92.94 89 HIS A O 1
ATOM 639 N N . PHE A 1 90 ? -11.508 -9.427 -4.517 1.00 95.00 90 PHE A N 1
ATOM 640 C CA . PHE A 1 90 ? -10.438 -8.539 -4.080 1.00 95.00 90 PHE A CA 1
ATOM 641 C C . PHE A 1 90 ? -9.301 -9.385 -3.501 1.00 95.00 90 PHE A C 1
ATOM 643 O O . PHE A 1 90 ? -9.524 -10.207 -2.620 1.00 95.00 90 PHE A O 1
ATOM 650 N N . ASP A 1 91 ? -8.077 -9.155 -3.977 1.00 95.06 91 ASP A N 1
ATOM 651 C CA . ASP A 1 91 ? -6.884 -9.854 -3.476 1.00 95.06 91 ASP A CA 1
ATOM 652 C C . ASP A 1 91 ? -6.381 -9.286 -2.132 1.00 95.06 91 ASP A C 1
ATOM 654 O O . ASP A 1 91 ? -5.612 -9.935 -1.425 1.00 95.06 91 ASP A O 1
ATOM 658 N N . GLY A 1 92 ? -6.760 -8.046 -1.803 1.00 96.19 92 GLY A N 1
ATOM 659 C CA . GLY A 1 92 ? -6.324 -7.353 -0.591 1.00 96.19 92 GLY A CA 1
ATOM 660 C C . GLY A 1 92 ? -7.119 -7.740 0.653 1.00 96.19 92 GLY A C 1
ATOM 661 O O . GLY A 1 92 ? -8.244 -8.234 0.573 1.00 96.19 92 GLY A O 1
ATOM 662 N N . ARG A 1 93 ? -6.551 -7.448 1.823 1.00 95.94 93 ARG A N 1
ATOM 663 C CA . ARG A 1 93 ? -7.170 -7.685 3.136 1.00 95.94 93 ARG A CA 1
ATOM 664 C C . ARG A 1 93 ? -7.592 -6.384 3.810 1.00 95.94 93 ARG A C 1
ATOM 666 O O . ARG A 1 93 ? -7.111 -5.306 3.482 1.00 95.94 93 ARG A O 1
ATOM 673 N N . VAL A 1 94 ? -8.451 -6.491 4.820 1.00 96.31 94 VAL A N 1
ATOM 674 C CA . VAL A 1 94 ? -8.704 -5.384 5.750 1.00 96.31 94 VAL A CA 1
ATOM 675 C C . VAL A 1 94 ? -7.481 -5.208 6.658 1.00 96.31 94 VAL A C 1
ATOM 677 O O . VAL A 1 94 ? -6.969 -6.182 7.218 1.00 96.31 94 VAL A O 1
ATOM 680 N N . LEU A 1 95 ? -7.019 -3.968 6.829 1.00 96.56 95 LEU A N 1
ATOM 681 C CA . LEU A 1 95 ? -5.923 -3.602 7.735 1.00 96.56 95 LEU A CA 1
ATOM 682 C C . LEU A 1 95 ? -6.411 -3.505 9.189 1.00 96.56 95 LEU A C 1
ATOM 684 O O . LEU A 1 95 ? -6.310 -2.457 9.831 1.00 96.56 95 LEU A O 1
ATOM 688 N N . THR A 1 96 ? -6.971 -4.598 9.709 1.00 95.19 96 THR A N 1
ATOM 689 C CA . THR A 1 96 ? -7.578 -4.665 11.050 1.00 95.19 96 THR A CA 1
ATOM 690 C C . THR A 1 96 ? -6.598 -4.304 12.164 1.00 95.19 96 THR A C 1
ATOM 692 O O . THR A 1 96 ? -6.998 -3.761 13.192 1.00 95.19 96 THR A O 1
ATOM 695 N N . GLU A 1 97 ? -5.295 -4.510 11.957 1.00 94.69 97 GLU A N 1
ATOM 696 C CA . GLU A 1 97 ? -4.264 -4.127 12.917 1.00 94.69 97 GLU A CA 1
ATOM 697 C C . GLU A 1 97 ? -4.205 -2.613 13.168 1.00 94.69 97 GLU A C 1
ATOM 699 O O . GLU A 1 97 ? -3.818 -2.197 14.266 1.00 94.69 97 GLU A O 1
ATOM 704 N N . ALA A 1 98 ? -4.611 -1.799 12.189 1.00 94.31 98 ALA A N 1
ATOM 705 C CA . ALA A 1 98 ? -4.630 -0.341 12.275 1.00 94.31 98 ALA A CA 1
ATOM 706 C C . ALA A 1 98 ? -5.948 0.211 12.844 1.00 94.31 98 ALA A C 1
ATOM 708 O O . ALA A 1 98 ? -5.996 1.381 13.231 1.00 94.31 98 ALA A O 1
ATOM 709 N N . LEU A 1 99 ? -7.000 -0.608 12.915 1.00 94.88 99 LEU A N 1
ATOM 710 C CA . LEU A 1 99 ? -8.314 -0.200 13.402 1.00 94.88 99 LEU A CA 1
ATOM 711 C C . LEU A 1 99 ? -8.378 -0.235 14.932 1.00 94.88 99 LEU A C 1
ATOM 713 O O . LEU A 1 99 ? -7.759 -1.085 15.582 1.00 94.88 99 LEU A O 1
ATOM 717 N N . GLN A 1 100 ? -9.123 0.697 15.523 1.00 91.06 100 GLN A N 1
ATOM 718 C CA . GLN A 1 100 ? -9.514 0.590 16.928 1.00 91.06 100 GLN A CA 1
ATOM 719 C C . GLN A 1 100 ? -10.395 -0.653 17.080 1.00 91.06 100 GLN A C 1
ATOM 721 O O . GLN A 1 100 ? -11.198 -0.949 16.196 1.00 91.06 100 GLN A O 1
ATOM 726 N N . HIS A 1 101 ? -10.231 -1.397 18.179 1.00 68.88 101 HIS A N 1
ATOM 727 C CA . HIS A 1 101 ? -11.211 -2.421 18.541 1.00 68.88 101 HIS A CA 1
ATOM 728 C C . HIS A 1 101 ? -12.498 -1.670 18.858 1.00 68.88 101 HIS A C 1
ATOM 730 O O . HIS A 1 101 ? -12.645 -1.097 19.931 1.00 68.88 101 HIS A O 1
ATOM 736 N N . THR A 1 102 ? -13.356 -1.571 17.858 1.00 50.25 102 THR A N 1
ATOM 737 C CA . THR A 1 102 ? -14.720 -1.092 18.004 1.00 50.25 102 THR A CA 1
ATOM 738 C C . THR A 1 102 ? -15.540 -2.368 18.000 1.00 50.25 102 THR A C 1
ATOM 740 O O . THR A 1 102 ? -15.211 -3.259 17.217 1.00 50.25 102 THR A O 1
ATOM 743 N N . ASP A 1 103 ? -16.527 -2.491 18.881 1.00 44.91 103 ASP A N 1
ATOM 744 C CA . ASP A 1 103 ? -17.407 -3.659 19.012 1.00 44.91 103 ASP A CA 1
ATOM 745 C C . ASP A 1 103 ? -18.280 -3.861 17.751 1.00 44.91 103 ASP A C 1
ATOM 747 O O . ASP A 1 103 ? -19.501 -3.764 17.781 1.00 44.91 103 ASP A O 1
ATOM 751 N N . ILE A 1 104 ? -17.643 -4.095 16.606 1.00 50.91 104 ILE A N 1
ATOM 752 C CA . ILE A 1 104 ? -18.240 -4.604 15.382 1.00 50.91 104 ILE A CA 1
ATOM 753 C C . ILE A 1 104 ? -18.196 -6.115 15.567 1.00 50.91 104 ILE A C 1
ATOM 755 O O . ILE A 1 104 ? -17.112 -6.691 15.701 1.00 50.91 104 ILE A O 1
ATOM 759 N N . GLU A 1 105 ? -19.373 -6.725 15.690 1.00 40.62 105 GLU A N 1
ATOM 760 C CA . GLU A 1 105 ? -19.547 -8.127 16.060 1.00 40.62 105 GLU A CA 1
ATOM 761 C C . GLU A 1 105 ? -18.529 -9.039 15.370 1.00 40.62 105 GLU A C 1
ATOM 763 O O . GLU A 1 105 ? -18.391 -9.107 14.147 1.00 40.62 105 GLU A O 1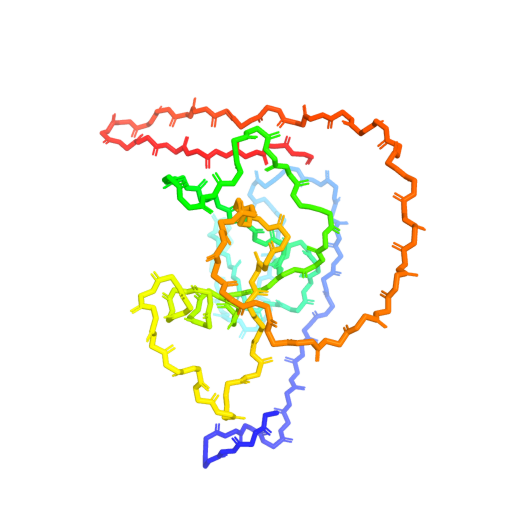
ATOM 768 N N . THR A 1 106 ? -17.761 -9.723 16.210 1.00 39.94 106 THR A N 1
ATOM 769 C CA . THR A 1 106 ? -16.661 -10.580 15.801 1.00 39.94 106 THR A CA 1
ATOM 770 C C . THR A 1 106 ? -17.240 -11.856 15.205 1.00 39.94 106 THR A C 1
ATOM 772 O O . THR A 1 106 ? -17.712 -12.723 15.938 1.00 39.94 106 THR A O 1
ATOM 775 N N . VAL A 1 107 ? -17.180 -12.027 13.883 1.00 39.19 107 VAL A N 1
ATOM 776 C CA . VAL A 1 107 ? -17.348 -13.364 13.299 1.00 39.19 107 VAL A CA 1
ATOM 777 C C . VAL A 1 107 ? -16.023 -14.113 13.459 1.00 39.19 107 VAL A C 1
ATOM 779 O O . VAL A 1 107 ? -15.018 -13.818 12.817 1.00 39.19 107 VAL A O 1
ATOM 782 N N . ASN A 1 108 ? -16.050 -15.046 14.408 1.00 39.72 108 ASN A N 1
ATOM 783 C CA . ASN A 1 108 ? -14.984 -15.921 14.888 1.00 39.72 108 ASN A CA 1
ATOM 784 C C . ASN A 1 108 ? -14.058 -16.510 13.805 1.00 39.72 108 ASN A C 1
ATOM 786 O O . ASN A 1 108 ? -14.522 -17.250 12.940 1.00 39.72 108 ASN A O 1
ATOM 790 N N . ASN A 1 109 ? -12.738 -16.367 13.987 1.00 37.47 109 ASN A N 1
ATOM 791 C CA . ASN A 1 109 ? -11.866 -17.544 14.086 1.00 37.47 109 ASN A CA 1
ATOM 792 C C . ASN A 1 109 ? -10.559 -17.215 14.829 1.00 37.47 109 ASN A C 1
ATOM 794 O O . ASN A 1 109 ? -9.694 -16.484 14.343 1.00 37.47 109 ASN A O 1
ATOM 798 N N . SER A 1 110 ? -10.434 -17.752 16.037 1.00 41.69 110 SER A N 1
ATOM 799 C CA . SER A 1 110 ? -9.319 -17.540 16.953 1.00 41.69 110 S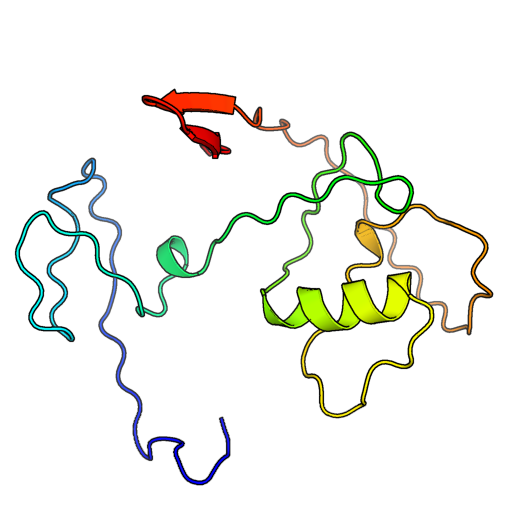ER A CA 1
ATOM 800 C C . SER A 1 110 ? -8.112 -18.375 16.526 1.00 41.69 110 SER A C 1
ATOM 802 O O . SER A 1 110 ? -8.119 -19.594 16.661 1.00 41.69 110 SER A O 1
ATOM 804 N N . HIS A 1 111 ? -7.032 -17.726 16.099 1.00 36.94 111 HIS A N 1
ATOM 805 C CA . HIS A 1 111 ? -5.690 -18.291 16.234 1.00 36.94 111 HIS A CA 1
ATOM 806 C C . HIS A 1 111 ? -4.791 -17.232 16.868 1.00 36.94 111 HIS A C 1
ATOM 808 O O . HIS A 1 111 ? -4.338 -16.285 16.227 1.00 36.94 111 HIS A O 1
ATOM 814 N N . SER A 1 112 ? -4.585 -17.370 18.175 1.00 37.12 112 SER A N 1
ATOM 815 C CA . SER A 1 112 ? -3.721 -16.504 18.967 1.00 37.12 112 SER A CA 1
ATOM 816 C C . SER A 1 112 ? -2.260 -16.719 18.571 1.00 37.12 112 SER A C 1
ATOM 818 O O . SER A 1 112 ? -1.647 -17.713 18.961 1.00 37.12 112 SER A O 1
ATOM 820 N N . LEU A 1 113 ? -1.682 -15.775 17.830 1.00 37.62 113 LEU A N 1
ATOM 821 C CA . LEU A 1 113 ? -0.232 -15.632 17.725 1.00 37.62 113 LEU A CA 1
ATOM 822 C C . LEU A 1 113 ? 0.199 -14.542 18.706 1.00 37.62 113 LEU A C 1
ATOM 824 O O . LEU A 1 113 ? 0.016 -13.351 18.458 1.00 37.62 113 LEU A O 1
ATOM 828 N N . MET A 1 114 ? 0.741 -14.958 19.851 1.00 29.09 114 MET A N 1
ATOM 829 C CA . MET A 1 114 ? 1.403 -14.046 20.781 1.00 29.09 114 MET A CA 1
ATOM 830 C C . MET A 1 114 ? 2.659 -13.493 20.095 1.00 29.09 114 MET A C 1
ATOM 832 O O . MET A 1 114 ? 3.600 -14.237 19.826 1.00 29.09 114 MET A O 1
ATOM 836 N N . TYR A 1 115 ? 2.669 -12.194 19.789 1.00 36.50 115 TYR A N 1
ATOM 837 C CA . TYR A 1 115 ? 3.852 -11.493 19.293 1.00 36.50 115 TYR A CA 1
ATOM 838 C C . TYR A 1 115 ? 4.310 -10.467 20.327 1.00 36.50 115 TYR A C 1
ATOM 840 O O . TYR A 1 115 ? 3.628 -9.476 20.593 1.00 36.50 115 TYR A O 1
ATOM 848 N N . GLU A 1 116 ? 5.482 -10.707 20.910 1.00 32.59 116 GLU A N 1
ATOM 849 C CA . GLU A 1 116 ? 6.112 -9.771 21.833 1.00 32.59 116 GLU A CA 1
ATOM 850 C C . GLU A 1 116 ? 6.610 -8.524 21.089 1.00 32.59 116 GLU A C 1
ATOM 852 O O . GLU A 1 116 ? 7.488 -8.566 20.221 1.00 32.59 116 GLU A O 1
ATOM 857 N N . SER A 1 117 ? 6.055 -7.372 21.462 1.00 33.91 117 SER A N 1
ATOM 858 C CA . SER A 1 117 ? 6.459 -6.069 20.945 1.00 33.91 117 SER A CA 1
ATOM 859 C C . SER A 1 117 ? 7.831 -5.670 21.492 1.00 33.91 117 SER A C 1
ATOM 861 O O . SER A 1 117 ? 7.966 -5.213 22.626 1.00 33.91 117 SER A O 1
ATOM 863 N N . ARG A 1 118 ? 8.875 -5.763 20.662 1.00 40.19 118 ARG A N 1
ATOM 864 C CA . ARG A 1 118 ? 10.108 -4.996 20.902 1.00 40.19 118 ARG A CA 1
ATOM 865 C C . ARG A 1 118 ? 9.865 -3.529 20.544 1.00 40.19 118 ARG A C 1
ATOM 867 O O . ARG A 1 118 ? 9.523 -3.227 19.389 1.00 40.19 118 ARG A O 1
ATOM 874 N N . LYS A 1 119 ? 10.093 -2.631 21.518 1.00 33.84 119 LYS A N 1
ATOM 875 C CA . LYS A 1 119 ? 10.142 -1.168 21.331 1.00 33.84 119 LYS A CA 1
ATOM 876 C C . LYS A 1 119 ? 11.037 -0.851 20.132 1.00 33.84 119 LYS A C 1
ATOM 878 O O . LYS A 1 119 ? 12.249 -1.026 20.180 1.00 33.84 119 LYS A O 1
ATOM 883 N N . SER A 1 120 ? 10.418 -0.424 19.039 1.00 46.88 120 SER A N 1
ATOM 884 C CA . SER A 1 120 ? 11.104 0.080 17.852 1.00 46.88 120 SER A CA 1
ATOM 885 C C . SER A 1 120 ? 11.050 1.598 17.917 1.00 46.88 120 SER A C 1
ATOM 887 O O . SER A 1 120 ? 10.011 2.146 18.280 1.00 46.88 120 SER A O 1
ATOM 889 N N . LYS A 1 121 ? 12.167 2.268 17.615 1.00 48.75 121 LYS A N 1
ATOM 890 C CA . LYS A 1 121 ? 12.216 3.729 17.522 1.00 48.75 121 LYS A CA 1
ATOM 891 C C . LYS A 1 121 ? 11.166 4.183 16.501 1.00 48.75 121 LYS A C 1
ATOM 893 O O . LYS A 1 121 ? 11.270 3.858 15.320 1.00 48.75 121 LYS A O 1
ATOM 898 N N . THR A 1 122 ? 10.140 4.884 16.963 1.00 51.06 122 THR A N 1
ATOM 899 C CA . THR A 1 122 ? 9.163 5.574 16.122 1.00 51.06 122 THR A CA 1
ATOM 900 C C . THR A 1 122 ? 9.917 6.638 15.325 1.00 51.06 122 THR A C 1
ATOM 902 O O . THR A 1 122 ? 10.438 7.588 15.901 1.00 51.06 122 THR A O 1
ATOM 905 N N . GLY A 1 123 ? 10.051 6.465 14.007 1.00 57.25 123 GLY A N 1
ATOM 906 C CA . GLY A 1 123 ? 10.539 7.544 13.148 1.00 57.25 123 GLY A CA 1
ATOM 907 C C . GLY A 1 123 ? 9.488 8.650 13.116 1.00 57.25 123 GLY A C 1
ATOM 908 O O . GLY A 1 123 ? 8.316 8.347 12.890 1.00 57.25 123 GLY A O 1
ATOM 909 N N . ALA A 1 124 ? 9.872 9.899 13.364 1.00 58.09 124 ALA A N 1
ATOM 910 C CA . ALA A 1 124 ? 8.936 11.015 13.305 1.00 58.09 124 ALA A CA 1
ATOM 911 C C . ALA A 1 124 ? 8.402 11.177 11.872 1.00 58.09 124 ALA A C 1
ATOM 913 O O . ALA A 1 124 ? 9.171 11.151 10.911 1.00 58.09 124 ALA A O 1
ATOM 914 N N . VAL A 1 125 ? 7.084 11.330 11.727 1.00 63.19 125 VAL A N 1
ATOM 915 C CA . VAL A 1 125 ? 6.505 11.840 10.481 1.00 63.19 125 VAL A CA 1
ATOM 916 C C . VAL A 1 125 ? 6.758 13.341 10.479 1.00 63.19 125 VAL A C 1
ATOM 918 O O . VAL A 1 125 ? 6.192 14.072 11.293 1.00 63.19 125 VAL A O 1
ATOM 921 N N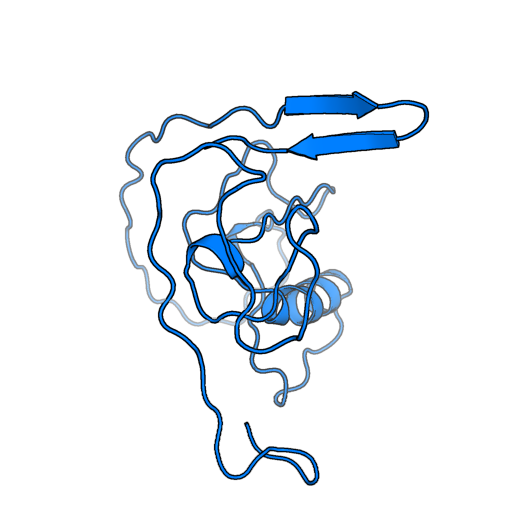 . THR A 1 126 ? 7.638 13.792 9.597 1.00 62.31 126 THR A N 1
ATOM 922 C CA . THR A 1 126 ? 7.981 15.202 9.459 1.00 62.31 126 THR A CA 1
ATOM 923 C C . THR A 1 126 ? 7.017 15.844 8.475 1.00 62.31 126 THR A C 1
ATOM 925 O O . THR A 1 126 ? 6.700 15.288 7.421 1.00 62.31 126 THR A O 1
ATOM 928 N N . LYS A 1 127 ? 6.538 17.034 8.825 1.00 70.25 127 LYS A N 1
ATOM 929 C CA . LYS A 1 127 ? 5.817 17.906 7.903 1.00 70.25 127 LYS A CA 1
ATOM 930 C C . LYS A 1 127 ? 6.834 18.808 7.219 1.00 70.25 127 LYS A C 1
ATOM 932 O O . LYS A 1 127 ? 7.558 19.530 7.899 1.00 70.25 127 LYS A O 1
ATOM 937 N N . ALA A 1 128 ? 6.895 18.762 5.898 1.00 66.88 128 ALA A N 1
ATOM 938 C CA . ALA A 1 128 ? 7.661 19.697 5.088 1.00 66.88 128 ALA A CA 1
ATOM 939 C C . ALA A 1 128 ? 6.680 20.570 4.306 1.00 66.88 128 ALA A C 1
ATOM 941 O O . ALA A 1 128 ? 5.790 20.052 3.640 1.00 66.88 128 ALA A O 1
ATOM 942 N N . GLN A 1 129 ? 6.824 21.889 4.378 1.00 65.94 129 GLN A N 1
ATOM 943 C CA . GLN A 1 129 ? 6.042 22.806 3.552 1.00 65.94 129 GLN A CA 1
ATOM 944 C C . GLN A 1 129 ? 6.897 23.289 2.384 1.00 65.94 129 GLN A C 1
ATOM 946 O O . GLN A 1 129 ? 8.035 23.718 2.575 1.00 65.94 129 GLN A O 1
ATOM 951 N N . TYR A 1 130 ? 6.347 23.219 1.176 1.00 54.16 130 TYR A N 1
ATOM 952 C CA . TYR A 1 130 ? 6.947 23.800 -0.017 1.00 54.16 130 TYR A CA 1
ATOM 953 C C . TYR A 1 130 ? 5.869 24.546 -0.802 1.00 54.16 130 TYR A C 1
ATOM 955 O O . TYR A 1 130 ? 4.905 23.947 -1.284 1.00 54.16 130 TYR A O 1
ATOM 963 N N . LEU A 1 131 ? 6.037 25.867 -0.913 1.00 82.62 131 LEU A N 1
ATOM 964 C CA . LEU A 1 131 ? 5.035 26.790 -1.453 1.00 82.62 131 LEU A CA 1
ATOM 965 C C . LEU A 1 131 ? 3.686 26.635 -0.724 1.00 82.62 131 LEU A C 1
ATOM 967 O O . LEU A 1 131 ? 3.610 26.848 0.482 1.00 82.62 131 LEU A O 1
ATOM 971 N N . HIS A 1 132 ? 2.632 26.257 -1.449 1.00 70.56 132 HIS A N 1
ATOM 972 C CA . HIS A 1 132 ? 1.281 26.049 -0.921 1.00 70.56 132 HIS A CA 1
ATOM 973 C C . HIS A 1 132 ? 0.977 24.580 -0.585 1.00 70.56 132 HIS A C 1
ATOM 975 O O . HIS A 1 132 ? -0.169 24.249 -0.292 1.00 70.56 132 HIS A O 1
ATOM 981 N N . ALA A 1 133 ? 1.971 23.692 -0.663 1.00 48.03 133 ALA A N 1
ATOM 982 C CA . ALA A 1 133 ? 1.803 22.266 -0.418 1.00 48.03 133 ALA A CA 1
ATOM 983 C C . ALA A 1 133 ? 2.491 21.847 0.888 1.00 48.03 133 ALA A C 1
ATOM 985 O O . ALA A 1 133 ? 3.656 22.169 1.131 1.00 48.03 133 ALA A O 1
ATOM 986 N N . GLU A 1 134 ? 1.765 21.099 1.719 1.00 73.50 134 GLU A N 1
ATOM 987 C CA . GLU A 1 134 ? 2.294 20.446 2.915 1.00 73.50 134 GLU A CA 1
ATOM 988 C C . GLU A 1 134 ? 2.471 18.955 2.630 1.00 73.50 134 GLU A C 1
ATOM 990 O O . GLU A 1 134 ? 1.525 18.240 2.302 1.00 73.50 134 GLU A O 1
ATOM 995 N N . TYR A 1 135 ? 3.706 18.493 2.756 1.00 59.88 135 TYR A N 1
ATOM 996 C CA . TYR A 1 135 ? 4.108 17.114 2.568 1.00 59.88 135 TYR A CA 1
ATOM 997 C C . TYR A 1 135 ? 4.286 16.474 3.937 1.00 59.88 135 TYR A C 1
ATOM 999 O O . TYR A 1 135 ? 4.984 17.006 4.798 1.00 59.88 135 TYR A O 1
ATOM 1007 N N . MET A 1 136 ? 3.676 15.312 4.134 1.00 64.75 136 MET A N 1
ATOM 1008 C CA . MET A 1 136 ? 3.962 14.451 5.276 1.00 64.75 136 MET A CA 1
ATOM 1009 C C . MET A 1 136 ? 4.868 13.325 4.794 1.00 64.75 136 MET A C 1
ATOM 1011 O O . MET A 1 136 ? 4.466 12.526 3.951 1.00 64.75 136 MET A O 1
ATOM 1015 N N . CYS A 1 137 ? 6.089 13.263 5.311 1.00 57.06 137 CYS A N 1
ATOM 1016 C CA . CYS A 1 137 ? 7.058 12.234 4.957 1.00 57.06 137 CYS A CA 1
ATOM 1017 C C . CYS A 1 137 ? 7.693 11.636 6.212 1.00 57.06 137 CYS A C 1
ATOM 1019 O O . CYS A 1 137 ? 7.938 12.318 7.206 1.00 57.06 137 CYS A O 1
ATOM 1021 N N . GLN A 1 138 ? 7.964 10.335 6.173 1.00 53.69 138 GLN A N 1
ATOM 1022 C CA . GLN A 1 138 ? 8.788 9.664 7.168 1.00 53.69 138 GLN A CA 1
ATOM 1023 C C . GLN A 1 138 ? 10.111 9.321 6.484 1.00 53.69 138 GLN A C 1
ATOM 1025 O O . GLN A 1 138 ? 10.145 8.445 5.624 1.00 53.69 138 GLN A O 1
ATOM 1030 N N . PHE A 1 139 ? 11.185 10.034 6.827 1.00 48.06 139 PHE A N 1
ATOM 1031 C CA . PHE A 1 139 ? 12.530 9.652 6.400 1.00 48.06 139 PHE A CA 1
ATOM 1032 C C . PHE A 1 139 ? 13.032 8.558 7.348 1.00 48.06 139 PHE A C 1
ATOM 1034 O O . PHE A 1 139 ? 13.048 8.753 8.566 1.00 48.06 139 PHE A O 1
ATOM 1041 N N . GLY A 1 140 ? 13.367 7.397 6.791 1.00 45.09 140 GLY A N 1
ATOM 1042 C CA . GLY A 1 140 ? 13.924 6.243 7.493 1.00 45.09 140 GLY A CA 1
ATOM 1043 C C . GLY A 1 140 ? 15.200 5.783 6.820 1.00 45.09 140 GLY A C 1
ATOM 1044 O O . GLY A 1 140 ? 15.239 5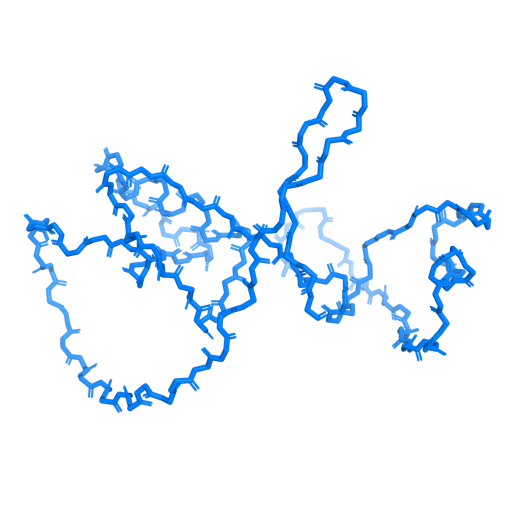.850 5.572 1.00 45.09 140 GLY A O 1
#

pLDDT: mean 73.53, std 20.58, range [29.09, 97.62]

Radius of gyration: 19.51 Å; chains: 1; bounding box: 45×45×44 Å

Foldseek 3Di:
DDDPPDDPDDDADDADDPVDDDDQHDDPPPPPDDRSDDDADHPDCVRQDDDDDDDDPFFDPPDDDPDDAHPLQVVQQVCVVVVHDDDPPRPYHHPVVGTDPDPPPDPDDDDDDDDDDDDDPDQDQDWDDDDPDIDTDGDD